Protein AF-A0A7S4NF16-F1 (afdb_monomer)

Mean predicted aligned error: 6.36 Å

Structure (mmCIF, N/CA/C/O backbone):
data_AF-A0A7S4NF16-F1
#
_entry.id   AF-A0A7S4NF16-F1
#
loop_
_atom_site.group_PDB
_atom_site.id
_atom_site.type_symbol
_atom_site.label_atom_id
_atom_site.label_alt_id
_atom_site.label_comp_id
_atom_site.label_asym_id
_atom_site.label_entity_id
_atom_site.label_seq_id
_atom_site.pdbx_PDB_ins_code
_atom_site.Cartn_x
_atom_site.Cartn_y
_atom_site.Cartn_z
_atom_site.occupancy
_atom_site.B_iso_or_equiv
_atom_site.auth_seq_id
_atom_site.auth_comp_id
_atom_site.auth_asym_id
_atom_site.auth_atom_id
_atom_site.pdbx_PDB_model_num
ATOM 1 N N . ALA A 1 1 ? -8.272 -5.086 -26.537 1.00 58.41 1 ALA A N 1
ATOM 2 C CA . ALA A 1 1 ? -7.422 -3.955 -26.962 1.00 58.41 1 ALA A CA 1
ATOM 3 C C . ALA A 1 1 ? -6.472 -3.508 -25.847 1.00 58.41 1 ALA A C 1
ATOM 5 O O . ALA A 1 1 ? -5.287 -3.769 -25.978 1.00 58.41 1 ALA A O 1
ATOM 6 N N . LEU A 1 2 ? -6.961 -2.968 -24.717 1.00 59.31 2 LEU A N 1
ATOM 7 C CA . LEU A 1 2 ? -6.113 -2.484 -23.602 1.00 59.31 2 LEU A CA 1
ATOM 8 C C . LEU A 1 2 ? -5.108 -3.511 -23.051 1.00 59.31 2 LEU A C 1
ATOM 10 O O . LEU A 1 2 ? -4.017 -3.141 -22.640 1.00 59.31 2 LEU A O 1
ATOM 14 N N . ARG A 1 3 ? -5.439 -4.809 -23.076 1.00 60.00 3 ARG A N 1
ATOM 15 C CA . ARG A 1 3 ? -4.555 -5.857 -22.545 1.00 60.00 3 ARG A CA 1
ATOM 16 C C . ARG A 1 3 ? -3.283 -6.118 -23.366 1.00 60.00 3 ARG A C 1
ATOM 18 O O . ARG A 1 3 ? -2.349 -6.667 -22.795 1.00 60.00 3 ARG A O 1
ATOM 25 N N . ALA A 1 4 ? -3.262 -5.763 -24.653 1.00 67.50 4 ALA A N 1
ATOM 26 C CA . ALA A 1 4 ? -2.214 -6.162 -25.602 1.00 67.50 4 ALA A CA 1
ATOM 27 C C . ALA A 1 4 ? -1.018 -5.192 -25.681 1.00 67.50 4 ALA A C 1
ATOM 29 O O . ALA A 1 4 ? 0.020 -5.569 -26.203 1.00 67.50 4 ALA A O 1
ATOM 30 N N . GLY A 1 5 ? -1.154 -3.963 -25.169 1.00 67.00 5 GLY A N 1
ATOM 31 C CA . GLY A 1 5 ? -0.085 -2.952 -25.145 1.00 67.00 5 GLY A CA 1
ATOM 32 C C . GLY A 1 5 ? 0.524 -2.743 -23.759 1.00 67.00 5 GLY A C 1
ATOM 33 O O . GLY A 1 5 ? 0.985 -1.648 -23.457 1.00 67.00 5 GLY A O 1
ATOM 34 N N . ARG A 1 6 ? 0.424 -3.745 -22.881 1.00 69.75 6 ARG A N 1
ATOM 35 C CA . ARG A 1 6 ? 0.854 -3.632 -21.487 1.00 69.75 6 ARG A CA 1
ATOM 36 C C . ARG A 1 6 ? 2.348 -3.921 -21.365 1.00 69.75 6 ARG A C 1
ATOM 38 O O . ARG A 1 6 ? 2.754 -4.987 -21.829 1.00 69.75 6 ARG A O 1
ATOM 45 N N . PRO A 1 7 ? 3.138 -3.043 -20.723 1.00 77.31 7 PRO A N 1
ATOM 46 C CA . PRO A 1 7 ? 4.504 -3.396 -20.381 1.00 77.31 7 PRO A CA 1
ATOM 47 C C . PRO A 1 7 ? 4.477 -4.609 -19.434 1.00 77.31 7 PRO A C 1
ATOM 49 O O . PRO A 1 7 ? 3.679 -4.623 -18.486 1.00 77.31 7 PRO A O 1
ATOM 52 N N . PRO A 1 8 ? 5.271 -5.658 -19.703 1.00 82.75 8 PRO A N 1
ATOM 53 C CA . PRO A 1 8 ? 5.408 -6.784 -18.795 1.00 82.75 8 PRO A CA 1
ATOM 54 C C . PRO A 1 8 ? 6.038 -6.329 -17.466 1.00 82.75 8 PRO A C 1
ATOM 56 O O . PRO A 1 8 ? 6.761 -5.330 -17.440 1.00 82.75 8 PRO A O 1
ATOM 59 N N . PRO A 1 9 ? 5.828 -7.073 -16.362 1.00 83.06 9 PRO A N 1
ATOM 60 C CA . PRO A 1 9 ? 6.441 -6.766 -15.068 1.00 83.06 9 PRO A CA 1
ATOM 61 C C . PRO A 1 9 ? 7.958 -6.559 -15.141 1.00 83.06 9 PRO A C 1
ATOM 63 O O . PRO A 1 9 ? 8.475 -5.648 -14.506 1.00 83.06 9 PRO A O 1
ATOM 66 N N . ALA A 1 10 ? 8.658 -7.342 -15.968 1.00 83.56 10 ALA A N 1
ATOM 67 C CA . ALA A 1 10 ? 10.099 -7.205 -16.174 1.00 83.56 10 ALA A CA 1
ATOM 68 C C . ALA A 1 10 ? 10.501 -5.807 -16.679 1.00 83.56 10 ALA A C 1
ATOM 70 O O . ALA A 1 10 ? 11.443 -5.220 -16.154 1.00 83.56 10 ALA A O 1
ATOM 71 N N . ASP A 1 11 ? 9.756 -5.241 -17.631 1.00 82.56 11 ASP A N 1
ATOM 72 C CA . ASP A 1 11 ? 10.034 -3.901 -18.162 1.00 82.56 11 ASP A CA 1
ATOM 73 C C . ASP A 1 11 ? 9.775 -2.824 -17.097 1.00 82.56 11 ASP A C 1
ATOM 75 O O . ASP A 1 11 ? 10.531 -1.861 -16.983 1.00 82.56 11 ASP A O 1
ATOM 79 N N . LEU A 1 12 ? 8.733 -3.000 -16.275 1.00 82.50 12 LEU A N 1
ATOM 80 C CA . LEU A 1 12 ? 8.431 -2.088 -15.167 1.00 82.50 12 LEU A CA 1
ATOM 81 C C . LEU A 1 12 ? 9.514 -2.127 -14.081 1.00 82.50 12 LEU A C 1
ATOM 83 O O . LEU A 1 12 ? 9.884 -1.081 -13.553 1.00 82.50 12 LEU A O 1
ATOM 87 N N . LEU A 1 13 ? 10.039 -3.312 -13.762 1.00 82.12 13 LEU A N 1
ATOM 88 C CA . LEU A 1 13 ? 11.131 -3.466 -12.800 1.00 82.12 13 LEU A CA 1
ATOM 89 C C . LEU A 1 13 ? 12.442 -2.886 -13.335 1.00 82.12 13 LEU A C 1
ATOM 91 O O . LEU A 1 13 ? 13.142 -2.212 -12.587 1.00 82.12 13 LEU A O 1
ATOM 95 N N . HIS A 1 14 ? 12.721 -3.043 -14.629 1.00 80.19 14 HIS A N 1
ATOM 96 C CA . HIS A 1 14 ? 13.884 -2.420 -15.257 1.00 80.19 14 HIS A CA 1
ATOM 97 C C . HIS A 1 14 ? 13.849 -0.882 -15.168 1.00 80.19 14 HIS A C 1
ATOM 99 O O . HIS A 1 14 ? 1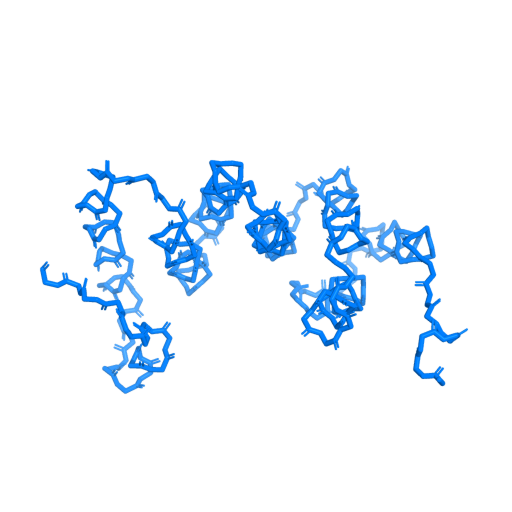4.868 -0.250 -14.889 1.00 80.19 14 HIS A O 1
ATOM 105 N N . ILE A 1 15 ? 12.670 -0.268 -15.345 1.00 77.62 15 ILE A N 1
ATOM 106 C CA . ILE A 1 15 ? 12.488 1.179 -15.129 1.00 77.62 15 ILE A CA 1
ATOM 107 C C . ILE A 1 15 ? 12.795 1.547 -13.673 1.00 77.62 15 ILE A C 1
ATOM 109 O O . ILE A 1 15 ? 13.519 2.511 -13.439 1.00 77.62 15 ILE A O 1
ATOM 113 N N . THR A 1 16 ? 12.301 0.770 -12.704 1.00 75.69 16 THR A N 1
ATOM 114 C CA . THR A 1 16 ? 12.589 0.991 -11.276 1.00 75.69 16 THR A CA 1
ATOM 115 C C . THR A 1 16 ? 14.087 0.944 -10.985 1.00 75.69 16 THR A C 1
ATOM 117 O O . THR A 1 16 ? 14.608 1.850 -10.342 1.00 75.69 16 THR A O 1
ATOM 120 N N . GLU A 1 17 ? 14.804 -0.070 -11.476 1.00 76.69 17 GLU A N 1
ATOM 121 C CA . GLU A 1 17 ? 16.260 -0.186 -11.297 1.00 76.69 17 GLU A CA 1
ATOM 122 C C . GLU A 1 17 ? 16.991 1.061 -11.804 1.00 76.69 17 GLU A C 1
ATOM 124 O O . GLU A 1 17 ? 17.887 1.586 -11.136 1.00 76.69 17 GLU A O 1
ATOM 129 N N . PHE A 1 18 ? 16.582 1.561 -12.972 1.00 72.31 18 PHE A N 1
ATOM 130 C CA . PHE A 1 18 ? 17.147 2.769 -13.547 1.00 72.31 18 PHE A CA 1
ATOM 131 C C . PHE A 1 18 ? 16.810 4.003 -12.694 1.00 72.31 18 PHE A C 1
ATOM 133 O O . PHE A 1 18 ? 17.716 4.712 -12.261 1.00 72.31 18 PHE A O 1
ATOM 140 N N . GLU A 1 19 ? 15.537 4.259 -12.390 1.00 67.25 19 GLU A N 1
ATOM 141 C CA . GLU A 1 19 ? 15.100 5.468 -11.674 1.00 67.25 19 GLU A CA 1
ATOM 142 C C . GLU A 1 19 ? 15.611 5.533 -10.224 1.00 67.25 19 GLU A C 1
ATOM 144 O O . GLU A 1 19 ? 16.095 6.586 -9.787 1.00 67.25 19 GLU A O 1
ATOM 149 N N . CYS A 1 20 ? 15.611 4.407 -9.500 1.00 64.38 20 CYS A N 1
ATOM 150 C CA . CYS A 1 20 ? 16.195 4.308 -8.159 1.00 64.38 20 CYS A CA 1
ATOM 151 C C . CYS A 1 20 ? 17.718 4.527 -8.186 1.00 64.38 20 CYS A C 1
ATOM 153 O O . CYS A 1 20 ? 18.267 5.167 -7.283 1.00 64.38 20 CYS A O 1
ATOM 155 N N . GLY A 1 21 ? 18.405 4.067 -9.239 1.00 58.09 21 GLY A N 1
ATOM 156 C CA . GLY A 1 21 ? 19.844 4.274 -9.426 1.00 58.09 21 GLY A CA 1
ATOM 157 C C . GLY A 1 21 ? 20.237 5.750 -9.561 1.00 58.09 21 GLY A C 1
ATOM 158 O O . GLY A 1 21 ? 21.275 6.166 -9.043 1.00 58.09 21 GLY A O 1
ATOM 159 N N . TRP A 1 22 ? 19.383 6.564 -10.188 1.00 51.19 22 TRP A N 1
ATOM 160 C CA . TRP A 1 22 ? 19.602 8.008 -10.343 1.00 51.19 22 TRP A CA 1
ATOM 161 C C . TRP A 1 22 ? 19.057 8.847 -9.178 1.00 51.19 22 TRP A C 1
ATOM 163 O O . TRP A 1 22 ? 19.303 10.055 -9.142 1.00 51.19 22 TRP A O 1
ATOM 173 N N . ARG A 1 23 ? 18.335 8.235 -8.221 1.00 59.66 23 ARG A N 1
ATOM 174 C CA . ARG A 1 23 ? 17.637 8.911 -7.102 1.00 59.66 23 ARG A CA 1
ATOM 175 C C . ARG A 1 23 ? 16.820 10.130 -7.555 1.00 59.66 23 ARG A C 1
ATOM 177 O O . ARG A 1 23 ? 16.684 11.111 -6.821 1.00 59.66 23 ARG A O 1
ATOM 184 N N . ALA A 1 24 ? 16.329 10.104 -8.789 1.00 52.16 24 ALA A N 1
ATOM 185 C CA . ALA A 1 24 ? 15.669 11.239 -9.409 1.00 52.16 24 ALA A CA 1
ATOM 186 C C . ALA A 1 24 ? 14.169 11.203 -9.095 1.00 52.16 24 ALA A C 1
ATOM 188 O O . ALA A 1 24 ? 13.551 10.173 -9.309 1.00 52.16 24 ALA A O 1
ATOM 189 N N . PHE A 1 25 ? 13.644 12.330 -8.590 1.00 54.84 25 PHE A N 1
ATOM 190 C CA . PHE A 1 25 ? 12.275 12.898 -8.509 1.00 54.84 25 PHE A CA 1
ATOM 191 C C . PHE A 1 25 ? 10.979 12.043 -8.559 1.00 54.84 25 PHE A C 1
ATOM 193 O O . PHE A 1 25 ? 9.918 12.596 -8.270 1.00 54.84 25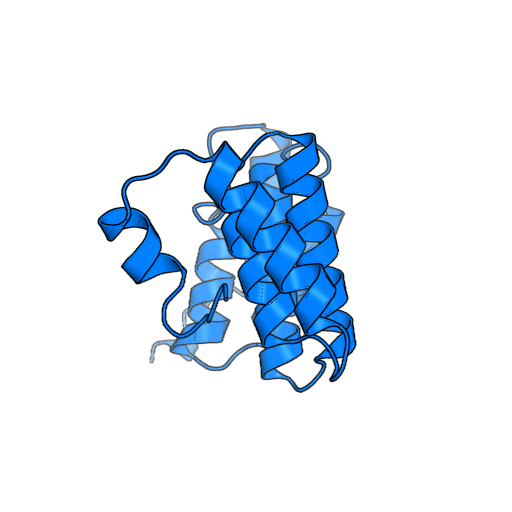 PHE A O 1
ATOM 200 N N . CYS A 1 26 ? 10.994 10.751 -8.870 1.00 52.97 26 CYS A N 1
ATOM 201 C CA . CYS A 1 26 ? 9.828 9.876 -8.848 1.00 52.97 26 CYS A CA 1
ATOM 202 C C . CYS A 1 26 ? 9.524 9.440 -7.406 1.00 52.97 26 CYS A C 1
ATOM 204 O O . CYS A 1 26 ? 10.328 8.788 -6.740 1.00 52.97 26 CYS A O 1
ATOM 206 N N . LEU A 1 27 ? 8.352 9.839 -6.902 1.00 60.59 27 LEU A N 1
ATOM 207 C CA . LEU A 1 27 ? 7.954 9.689 -5.502 1.00 60.59 27 LEU A CA 1
ATOM 208 C C . LEU A 1 27 ? 6.670 8.855 -5.374 1.00 60.59 27 LEU A C 1
ATOM 210 O O . LEU A 1 27 ? 5.633 9.191 -5.950 1.00 60.59 27 LEU A O 1
ATOM 214 N N . GLY A 1 28 ? 6.712 7.790 -4.567 1.00 59.97 28 GLY A N 1
ATOM 215 C CA . GLY A 1 28 ? 5.510 7.057 -4.150 1.00 59.97 28 GLY A CA 1
ATOM 216 C C . GLY A 1 28 ? 4.715 6.438 -5.305 1.00 59.97 28 GLY A C 1
ATOM 217 O O . GLY A 1 28 ? 5.275 5.890 -6.250 1.00 59.97 28 GLY A O 1
ATOM 218 N N . ALA A 1 29 ? 3.386 6.557 -5.249 1.00 60.66 29 ALA A N 1
ATOM 219 C CA . ALA A 1 29 ? 2.459 5.999 -6.240 1.00 60.66 29 ALA A CA 1
ATOM 220 C C . ALA A 1 29 ? 2.579 6.613 -7.650 1.00 60.66 29 ALA A C 1
ATOM 222 O O . ALA A 1 29 ? 1.973 6.098 -8.589 1.00 60.66 29 ALA A O 1
ATOM 223 N N . GLN A 1 30 ? 3.327 7.711 -7.805 1.00 67.88 30 GLN A N 1
ATOM 224 C CA . GLN A 1 30 ? 3.622 8.313 -9.109 1.00 67.88 30 GLN A CA 1
ATOM 225 C C . GLN A 1 30 ? 4.800 7.630 -9.811 1.00 67.88 30 GLN A C 1
ATOM 227 O O . GLN A 1 30 ? 5.026 7.893 -10.990 1.00 67.88 30 GLN A O 1
ATOM 232 N N . HIS A 1 31 ? 5.524 6.742 -9.118 1.00 81.12 31 HIS A N 1
ATOM 233 C CA . HIS A 1 31 ? 6.551 5.922 -9.741 1.00 81.12 31 HIS A CA 1
ATOM 234 C C . HIS A 1 31 ? 5.922 5.079 -10.867 1.00 81.12 31 HIS A C 1
ATOM 236 O O . HIS A 1 31 ? 4.950 4.357 -10.598 1.00 81.12 31 HIS A O 1
ATOM 242 N N . PRO A 1 32 ? 6.449 5.124 -12.107 1.00 83.75 32 PRO A N 1
ATOM 243 C CA . PRO A 1 32 ? 5.818 4.499 -13.271 1.00 83.75 32 PRO A CA 1
ATOM 244 C C . PRO A 1 32 ? 5.460 3.025 -13.053 1.00 83.75 32 PRO A C 1
ATOM 246 O O . PRO A 1 32 ? 4.351 2.606 -13.383 1.00 83.75 32 PRO A O 1
ATOM 249 N N . ALA A 1 33 ? 6.351 2.260 -12.413 1.00 87.25 33 ALA A N 1
ATOM 250 C CA . ALA A 1 33 ? 6.105 0.856 -12.083 1.00 87.25 33 ALA A CA 1
ATOM 251 C C . ALA A 1 33 ? 4.864 0.649 -11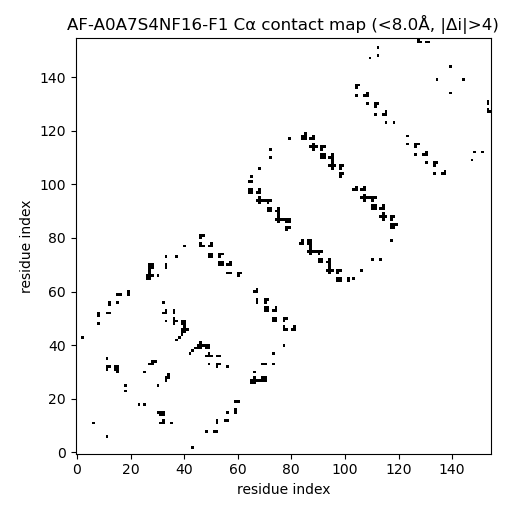.196 1.00 87.25 33 ALA A C 1
ATOM 253 O O . ALA A 1 33 ? 3.988 -0.143 -11.545 1.00 87.25 33 ALA A O 1
ATOM 254 N N . LEU A 1 34 ? 4.742 1.391 -10.088 1.00 89.88 34 LEU A N 1
ATOM 255 C CA . LEU A 1 34 ? 3.605 1.262 -9.173 1.00 89.88 34 LEU A CA 1
ATOM 256 C C . LEU A 1 34 ? 2.309 1.790 -9.791 1.00 89.88 34 LEU A C 1
ATOM 258 O O . LEU A 1 34 ? 1.251 1.191 -9.592 1.00 89.88 34 LEU A O 1
ATOM 262 N N . LEU A 1 35 ? 2.376 2.870 -10.576 1.00 88.19 35 LEU A N 1
ATOM 263 C CA . LEU A 1 35 ? 1.215 3.400 -11.289 1.00 88.19 35 LEU A CA 1
ATOM 264 C C . LEU A 1 35 ? 0.672 2.379 -12.298 1.00 88.19 35 LEU A C 1
ATOM 266 O O . LEU A 1 35 ? -0.527 2.087 -12.302 1.00 88.19 35 LEU A O 1
ATOM 270 N N . CYS A 1 36 ? 1.544 1.800 -13.127 1.00 88.06 36 CYS A N 1
ATOM 271 C CA . CYS A 1 36 ? 1.166 0.761 -14.080 1.00 88.06 36 CYS A CA 1
ATOM 272 C C . CYS A 1 36 ? 0.631 -0.485 -13.366 1.00 88.06 36 CYS A C 1
ATOM 274 O O . CYS A 1 36 ? -0.446 -0.966 -13.715 1.00 88.06 36 CYS A O 1
ATOM 276 N N . ALA A 1 37 ? 1.311 -0.964 -12.322 1.00 92.12 37 ALA A N 1
ATOM 277 C CA . ALA A 1 37 ? 0.865 -2.113 -11.537 1.00 92.12 37 ALA A CA 1
ATOM 278 C C . ALA A 1 37 ? -0.518 -1.885 -10.907 1.00 92.12 37 ALA A C 1
ATOM 280 O O . ALA A 1 37 ? -1.393 -2.749 -10.985 1.00 92.12 37 ALA A O 1
ATOM 281 N N . ARG A 1 38 ? -0.771 -0.687 -10.368 1.00 91.31 38 ARG A N 1
ATOM 282 C CA . ARG A 1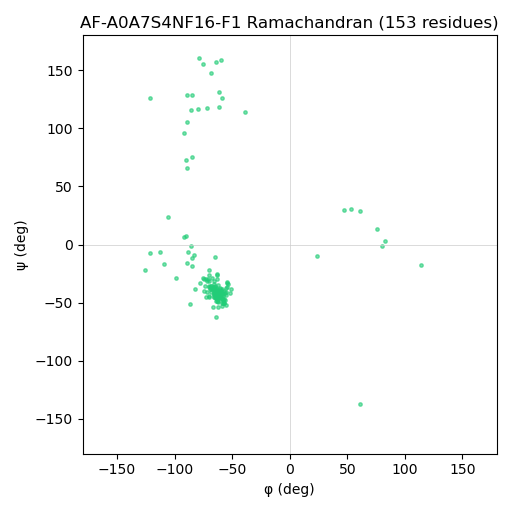 38 ? -2.083 -0.311 -9.836 1.00 91.31 38 ARG A CA 1
ATOM 283 C C . ARG A 1 38 ? -3.163 -0.320 -10.915 1.00 91.31 38 ARG A C 1
ATOM 285 O O . ARG A 1 38 ? -4.236 -0.868 -10.684 1.00 91.31 38 ARG A O 1
ATOM 292 N N . LEU A 1 39 ? -2.888 0.238 -12.095 1.00 90.31 39 LEU A N 1
ATOM 293 C CA . LEU A 1 39 ? -3.821 0.188 -13.227 1.00 90.31 39 LEU A CA 1
ATOM 294 C C . LEU A 1 39 ? -4.113 -1.258 -13.650 1.00 90.31 39 LEU A C 1
ATOM 296 O O . LEU A 1 39 ? -5.263 -1.595 -13.932 1.00 90.31 39 LEU A O 1
ATOM 300 N N . HIS A 1 40 ? -3.098 -2.121 -13.668 1.00 88.00 40 HIS A N 1
ATOM 301 C CA . HIS A 1 40 ? -3.250 -3.533 -14.011 1.00 88.00 40 HIS A CA 1
ATOM 302 C C . HIS A 1 40 ? -4.131 -4.270 -12.992 1.00 88.00 40 HIS A C 1
ATOM 304 O O . HIS A 1 40 ? -5.104 -4.916 -13.389 1.00 88.00 40 HIS A O 1
ATOM 310 N N . GLY A 1 41 ? -3.867 -4.107 -11.696 1.00 92.25 41 GLY A N 1
ATOM 311 C CA . GLY A 1 41 ? -4.682 -4.698 -10.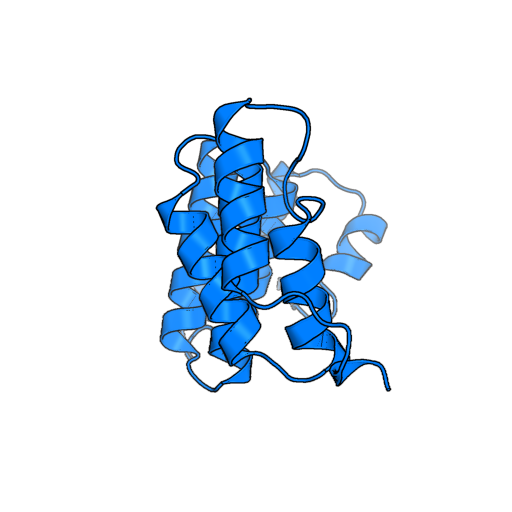635 1.00 92.25 41 GLY A CA 1
ATOM 312 C C . GLY A 1 41 ? -6.110 -4.145 -10.617 1.00 92.25 41 GLY A C 1
ATOM 313 O O . GLY A 1 41 ? -7.071 -4.870 -10.872 1.00 92.25 41 GLY A O 1
ATOM 314 N N . GLU A 1 42 ? -6.262 -2.838 -10.389 1.00 90.50 42 GLU A N 1
ATOM 315 C CA . GLU A 1 42 ? -7.561 -2.205 -10.118 1.00 90.50 42 GLU A CA 1
ATOM 316 C C . GLU A 1 42 ? -8.494 -2.165 -11.332 1.00 90.50 42 GLU A C 1
ATOM 318 O O . GLU A 1 42 ? -9.710 -2.272 -11.173 1.00 90.50 42 GLU A O 1
ATOM 323 N N . ARG A 1 43 ? -7.964 -1.985 -12.551 1.00 88.81 43 ARG A N 1
ATOM 324 C CA . ARG A 1 43 ? -8.805 -1.853 -13.756 1.00 88.81 43 ARG A CA 1
ATOM 325 C C . ARG A 1 43 ? -8.923 -3.134 -14.559 1.00 88.81 43 ARG A C 1
ATOM 327 O O . ARG A 1 43 ? -9.927 -3.307 -15.246 1.00 88.81 43 ARG A O 1
ATOM 334 N N . LEU A 1 44 ? -7.913 -4.000 -14.524 1.00 88.94 44 LEU A N 1
ATOM 335 C CA . LEU A 1 44 ? -7.859 -5.180 -15.393 1.00 88.94 44 LEU A CA 1
ATOM 336 C C . LEU A 1 44 ? -7.980 -6.504 -14.632 1.00 88.94 44 LEU A C 1
ATOM 338 O O . LEU A 1 44 ? -8.120 -7.540 -15.294 1.00 88.94 44 LEU A O 1
ATOM 342 N N . GLY A 1 45 ? -7.981 -6.456 -13.294 1.00 92.06 45 GLY A N 1
ATOM 343 C CA . GLY A 1 45 ? -8.067 -7.616 -12.405 1.00 92.06 45 GLY A CA 1
ATOM 344 C C . GLY A 1 45 ? -6.765 -8.411 -12.305 1.00 92.06 45 GLY A C 1
ATOM 345 O O . GLY A 1 45 ? -6.777 -9.540 -11.828 1.00 92.06 45 GLY A O 1
ATOM 346 N N . ASP A 1 46 ? -5.658 -7.850 -12.788 1.00 95.06 46 ASP A N 1
ATOM 347 C CA . ASP A 1 46 ? -4.360 -8.515 -12.897 1.00 95.06 46 ASP A CA 1
ATOM 348 C C . ASP A 1 46 ? -3.550 -8.322 -11.607 1.00 95.06 46 ASP A C 1
ATOM 350 O O . ASP A 1 46 ? -2.566 -7.582 -11.553 1.00 95.06 46 ASP A O 1
ATOM 354 N N . TRP A 1 47 ? -4.057 -8.913 -10.523 1.00 96.44 47 TRP A N 1
ATOM 355 C CA . TRP A 1 47 ? -3.504 -8.739 -9.179 1.00 96.44 47 TRP A CA 1
ATOM 356 C C . TRP A 1 47 ? -2.205 -9.509 -8.953 1.00 96.44 47 TRP A C 1
ATOM 358 O O . TRP A 1 47 ? -1.367 -9.040 -8.192 1.00 96.44 47 TRP A O 1
ATOM 368 N N . GLU A 1 48 ? -2.010 -10.632 -9.641 1.00 96.81 48 GLU A N 1
ATOM 369 C CA . GLU A 1 48 ? -0.756 -11.393 -9.602 1.00 96.81 48 GLU A CA 1
ATOM 370 C C . GLU A 1 48 ? 0.401 -10.569 -10.188 1.00 96.81 48 GLU A C 1
ATOM 372 O O . GLU A 1 48 ? 1.444 -10.412 -9.555 1.00 96.81 48 GLU A O 1
ATOM 377 N N . GLY A 1 49 ? 0.191 -9.931 -11.347 1.00 94.19 49 GLY A N 1
ATOM 378 C CA . GLY A 1 49 ? 1.185 -9.023 -11.920 1.00 94.19 49 GLY A CA 1
ATOM 379 C C . GLY A 1 49 ? 1.435 -7.787 -11.049 1.00 94.19 49 GLY A C 1
ATOM 380 O O . GLY A 1 49 ? 2.574 -7.339 -10.921 1.00 94.19 49 GLY A O 1
ATOM 381 N N . ALA A 1 50 ? 0.389 -7.239 -10.419 1.00 96.00 50 ALA A N 1
ATOM 382 C CA . ALA A 1 50 ? 0.532 -6.099 -9.514 1.00 96.00 50 ALA A CA 1
ATOM 383 C C . ALA A 1 50 ? 1.363 -6.441 -8.265 1.00 96.00 50 ALA A C 1
ATOM 385 O O . ALA A 1 50 ? 2.194 -5.635 -7.848 1.00 96.00 50 ALA A O 1
ATOM 386 N N . GLU A 1 51 ? 1.167 -7.633 -7.699 1.00 97.62 51 GLU A N 1
ATOM 387 C CA . GLU A 1 51 ? 1.983 -8.159 -6.604 1.00 97.62 51 GLU A CA 1
ATOM 388 C C . GLU A 1 51 ? 3.438 -8.344 -7.024 1.00 97.62 51 GLU A C 1
ATOM 390 O O . GLU A 1 51 ? 4.320 -7.857 -6.324 1.00 97.62 51 GLU A O 1
ATOM 395 N N . GLN A 1 52 ? 3.690 -8.976 -8.177 1.00 97.50 52 GLN A N 1
ATOM 396 C CA . GLN A 1 52 ? 5.052 -9.199 -8.668 1.00 97.50 52 GLN A CA 1
ATOM 397 C C . GLN A 1 52 ? 5.833 -7.883 -8.796 1.00 97.50 52 GLN A C 1
ATOM 399 O O . GLN A 1 52 ? 7.005 -7.811 -8.430 1.00 97.50 52 GLN A O 1
ATOM 404 N N . VAL A 1 53 ? 5.188 -6.829 -9.306 1.00 96.00 53 VAL A N 1
ATOM 405 C CA . VAL A 1 53 ? 5.821 -5.510 -9.420 1.00 96.00 53 VAL A CA 1
ATOM 406 C C . VAL A 1 53 ? 6.028 -4.876 -8.047 1.00 96.00 53 VAL A C 1
ATOM 408 O O . VAL A 1 53 ? 7.103 -4.341 -7.796 1.00 96.00 53 VAL A O 1
ATOM 411 N N . ALA A 1 54 ? 5.031 -4.922 -7.160 1.00 96.88 54 ALA A N 1
ATOM 412 C CA . ALA A 1 54 ? 5.142 -4.336 -5.826 1.00 96.88 54 ALA A CA 1
ATOM 413 C C . ALA A 1 54 ? 6.263 -4.988 -5.000 1.00 96.88 54 ALA A C 1
ATOM 415 O O . ALA A 1 54 ? 7.085 -4.277 -4.426 1.00 96.88 54 ALA A O 1
ATOM 416 N N . ASP A 1 55 ? 6.333 -6.321 -4.993 1.00 97.56 55 ASP A N 1
ATOM 417 C CA . ASP A 1 55 ? 7.403 -7.068 -4.330 1.00 97.56 55 ASP A CA 1
ATOM 418 C C . ASP A 1 55 ? 8.768 -6.768 -4.962 1.00 97.56 55 ASP A C 1
ATOM 420 O O . ASP A 1 55 ? 9.707 -6.398 -4.260 1.00 97.56 55 ASP A O 1
ATOM 424 N N . GLY A 1 56 ? 8.872 -6.795 -6.295 1.00 96.06 56 GLY A N 1
ATOM 425 C CA . GLY A 1 56 ? 10.121 -6.457 -6.980 1.00 96.06 56 GLY A CA 1
ATOM 426 C C . GLY A 1 56 ? 10.612 -5.035 -6.675 1.00 96.06 56 GLY A C 1
ATOM 427 O O . GLY A 1 56 ? 11.801 -4.841 -6.429 1.00 96.06 56 GLY A O 1
ATOM 428 N N . VAL A 1 57 ? 9.713 -4.045 -6.599 1.00 93.88 57 VAL A N 1
ATOM 429 C CA . VAL A 1 57 ? 10.061 -2.677 -6.168 1.00 93.88 57 VAL A CA 1
ATOM 430 C C . VAL A 1 57 ? 10.624 -2.672 -4.745 1.00 93.88 57 VAL A C 1
ATOM 432 O O . VAL A 1 57 ? 11.602 -1.975 -4.499 1.00 93.88 57 VAL A O 1
ATOM 435 N N . LEU A 1 58 ? 10.068 -3.459 -3.818 1.00 95.69 58 LEU A N 1
ATOM 436 C CA . LEU A 1 58 ? 10.557 -3.545 -2.435 1.00 95.69 58 LEU A CA 1
ATOM 437 C C . LEU A 1 58 ? 11.940 -4.198 -2.314 1.00 95.69 58 LEU A C 1
ATOM 439 O O . LEU A 1 58 ? 12.682 -3.853 -1.391 1.00 95.69 58 LEU A O 1
ATOM 443 N N . GLN A 1 59 ? 12.290 -5.106 -3.231 1.00 95.25 59 GLN A N 1
ATOM 444 C CA . GLN A 1 59 ? 13.633 -5.693 -3.316 1.00 95.25 59 GLN A CA 1
ATOM 445 C C . GLN A 1 59 ? 14.665 -4.710 -3.897 1.00 95.25 59 GLN A C 1
ATOM 447 O O . GLN A 1 59 ? 15.846 -4.781 -3.555 1.00 95.25 59 GLN A O 1
ATOM 452 N N . ILE A 1 60 ? 14.232 -3.792 -4.769 1.00 91.81 60 ILE A N 1
ATOM 453 C CA . ILE A 1 60 ? 15.102 -2.811 -5.437 1.00 91.81 60 ILE A CA 1
ATOM 454 C C . ILE A 1 60 ? 15.289 -1.550 -4.579 1.00 91.81 60 ILE A C 1
ATOM 456 O O . ILE A 1 60 ? 16.416 -1.108 -4.350 1.00 91.81 60 ILE A O 1
ATOM 460 N N . GLU A 1 61 ? 14.196 -0.951 -4.106 1.00 90.31 61 GLU A N 1
ATOM 461 C CA . GLU A 1 61 ? 14.202 0.325 -3.393 1.00 90.31 61 GLU A CA 1
ATOM 462 C C . GLU A 1 61 ? 14.457 0.126 -1.896 1.00 90.31 61 GLU A C 1
ATOM 464 O O . GLU A 1 61 ? 13.626 -0.429 -1.181 1.00 90.31 61 GLU A O 1
ATOM 469 N N . GLN A 1 62 ? 15.573 0.651 -1.392 1.00 88.62 62 GLN A N 1
ATOM 470 C CA . GLN A 1 62 ? 16.008 0.467 -0.001 1.00 88.62 62 GLN A CA 1
ATOM 471 C C . GLN A 1 62 ? 15.895 1.728 0.862 1.00 88.62 62 GLN A C 1
ATOM 473 O O . GLN A 1 62 ? 15.955 1.637 2.085 1.00 88.62 62 GLN A O 1
ATOM 478 N N . TYR A 1 63 ? 15.770 2.907 0.254 1.00 86.62 63 TYR A N 1
ATOM 479 C CA . TYR A 1 63 ? 16.023 4.181 0.930 1.00 86.62 63 TYR A CA 1
ATOM 480 C C . TYR A 1 63 ? 14.873 5.173 0.851 1.00 86.62 63 TYR A C 1
ATOM 482 O O . TYR A 1 63 ? 14.834 6.089 1.666 1.00 86.62 63 TYR A O 1
ATOM 490 N N . ASN A 1 64 ? 13.975 5.048 -0.124 1.00 88.69 64 ASN A N 1
ATOM 491 C CA . ASN A 1 64 ? 12.845 5.951 -0.292 1.00 88.69 64 ASN A CA 1
ATOM 492 C C . ASN A 1 64 ? 11.612 5.416 0.461 1.00 88.69 64 ASN A C 1
ATOM 494 O O . ASN A 1 64 ? 10.860 4.610 -0.098 1.00 88.69 64 ASN A O 1
ATOM 498 N N . PRO A 1 65 ? 11.350 5.868 1.703 1.00 90.00 65 PRO A N 1
ATOM 499 C CA . PRO A 1 65 ? 10.251 5.343 2.513 1.00 90.00 65 PRO A CA 1
ATOM 500 C C . PRO A 1 65 ? 8.877 5.610 1.894 1.00 90.00 65 PRO A C 1
ATOM 502 O O . PRO A 1 65 ? 7.943 4.844 2.110 1.00 90.00 65 PRO A O 1
ATOM 505 N N . LEU A 1 66 ? 8.735 6.665 1.085 1.00 89.44 66 LEU A N 1
ATOM 506 C CA . LEU A 1 66 ? 7.478 6.965 0.407 1.00 89.44 66 LEU A 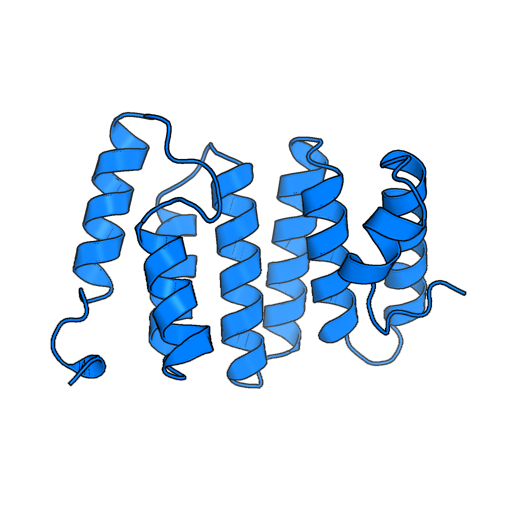CA 1
ATOM 507 C C . LEU A 1 66 ? 7.179 5.943 -0.697 1.00 89.44 66 LEU A C 1
ATOM 509 O O . LEU A 1 66 ? 6.050 5.464 -0.811 1.00 89.44 66 LEU A O 1
ATOM 513 N N . LEU A 1 67 ? 8.192 5.600 -1.500 1.00 90.81 67 LEU A N 1
ATOM 514 C CA . LEU A 1 67 ? 8.068 4.582 -2.544 1.00 90.81 67 LEU A CA 1
ATOM 515 C C . LEU A 1 67 ? 7.826 3.197 -1.936 1.00 90.81 67 LEU A C 1
ATOM 517 O O . LEU A 1 67 ? 6.908 2.497 -2.359 1.00 90.81 67 LEU A O 1
ATOM 521 N N . ARG A 1 68 ? 8.585 2.845 -0.894 1.00 94.94 68 ARG A N 1
ATOM 522 C CA . ARG A 1 68 ? 8.432 1.578 -0.168 1.00 94.94 68 ARG A CA 1
ATOM 523 C C . ARG A 1 68 ? 7.060 1.451 0.483 1.00 94.94 68 ARG A C 1
ATOM 525 O O . ARG A 1 68 ? 6.411 0.424 0.320 1.00 94.94 68 ARG A O 1
ATOM 532 N N . CYS A 1 69 ? 6.576 2.503 1.145 1.00 95.69 69 CYS A N 1
ATOM 533 C CA . CYS A 1 69 ? 5.235 2.523 1.721 1.00 95.69 69 CYS A CA 1
ATOM 534 C C . CYS A 1 69 ? 4.164 2.249 0.657 1.00 95.69 69 CYS A C 1
ATOM 536 O O . CYS A 1 69 ? 3.344 1.352 0.828 1.00 95.69 69 CYS A O 1
ATOM 538 N N . GLU A 1 70 ? 4.183 2.951 -0.478 1.00 95.25 70 GLU A N 1
ATOM 539 C CA . GLU A 1 70 ? 3.202 2.707 -1.545 1.00 95.25 70 GLU A CA 1
ATOM 540 C C . GLU A 1 70 ? 3.337 1.324 -2.193 1.00 95.25 70 GLU A C 1
ATOM 542 O O . GLU A 1 70 ? 2.319 0.712 -2.533 1.00 95.25 70 GLU A O 1
ATOM 547 N N . ALA A 1 71 ? 4.556 0.791 -2.307 1.00 96.69 71 ALA A N 1
ATOM 548 C CA . ALA A 1 71 ? 4.780 -0.574 -2.772 1.00 96.69 71 ALA A CA 1
ATOM 549 C C . ALA A 1 71 ? 4.164 -1.600 -1.805 1.00 96.69 71 ALA A C 1
ATOM 551 O O . ALA A 1 71 ? 3.367 -2.430 -2.238 1.00 96.69 71 ALA A O 1
ATOM 552 N N . PHE A 1 72 ? 4.410 -1.487 -0.496 1.00 98.25 72 PHE A N 1
ATOM 553 C CA . PHE A 1 72 ? 3.775 -2.337 0.518 1.00 98.25 72 PHE A CA 1
ATOM 554 C C . PHE A 1 72 ? 2.243 -2.217 0.514 1.00 98.25 72 PHE A C 1
ATOM 556 O O . PHE A 1 72 ? 1.534 -3.223 0.559 1.00 98.25 72 PHE A O 1
ATOM 563 N N . ARG A 1 73 ? 1.701 -1.000 0.383 1.00 96.94 73 ARG A N 1
ATOM 564 C CA . ARG A 1 73 ? 0.247 -0.786 0.274 1.00 96.94 73 ARG A CA 1
ATOM 565 C C . ARG A 1 73 ? -0.338 -1.467 -0.963 1.00 96.94 73 ARG A C 1
ATOM 567 O O . ARG A 1 73 ? -1.438 -2.018 -0.901 1.00 96.94 73 ARG A O 1
ATOM 574 N N . LEU A 1 74 ? 0.354 -1.409 -2.105 1.00 96.88 74 LEU A N 1
ATOM 575 C CA . LEU A 1 74 ? -0.074 -2.092 -3.327 1.00 96.88 74 LEU A CA 1
ATOM 576 C C . LEU A 1 74 ? 0.027 -3.616 -3.188 1.00 96.88 74 LEU A C 1
ATOM 578 O O . LEU A 1 74 ? -0.904 -4.309 -3.600 1.00 96.88 74 LEU A O 1
ATOM 582 N N . LEU A 1 75 ? 1.097 -4.111 -2.562 1.00 98.19 75 LEU A N 1
ATOM 583 C CA . LEU A 1 75 ? 1.293 -5.523 -2.249 1.00 98.19 75 LEU A CA 1
ATOM 584 C C . LEU A 1 75 ? 0.131 -6.062 -1.404 1.00 98.19 75 LEU A C 1
ATOM 586 O O . LEU A 1 75 ? -0.508 -7.037 -1.797 1.00 98.19 75 LEU A O 1
ATOM 590 N N . GLY A 1 76 ? -0.227 -5.365 -0.321 1.00 97.75 76 GLY A N 1
ATOM 591 C CA . GLY A 1 76 ? -1.356 -5.751 0.525 1.00 97.75 76 GLY A CA 1
ATOM 592 C C . GLY A 1 76 ? -2.685 -5.773 -0.235 1.00 97.75 76 GLY A C 1
ATOM 593 O O . GLY A 1 76 ? -3.438 -6.743 -0.149 1.00 97.75 76 GLY A O 1
ATOM 594 N N . ARG A 1 77 ? -2.956 -4.767 -1.083 1.00 97.00 77 ARG A N 1
ATOM 595 C CA . ARG A 1 77 ? -4.160 -4.764 -1.940 1.00 97.00 77 ARG A CA 1
ATOM 596 C C . ARG A 1 77 ? -4.199 -5.964 -2.885 1.00 97.00 77 ARG A C 1
ATOM 598 O O . ARG A 1 77 ? -5.252 -6.587 -3.024 1.00 97.00 77 ARG A O 1
ATOM 605 N N . ALA A 1 78 ? -3.076 -6.285 -3.522 1.00 97.75 78 ALA A N 1
ATOM 606 C CA . ALA A 1 78 ? -2.975 -7.409 -4.443 1.00 97.75 78 ALA A CA 1
ATOM 607 C C . ALA A 1 78 ? -3.177 -8.754 -3.729 1.00 97.75 78 ALA A C 1
ATOM 609 O O . ALA A 1 78 ? -3.934 -9.596 -4.212 1.00 97.75 78 ALA A O 1
ATOM 610 N N . GLN A 1 79 ? -2.579 -8.934 -2.552 1.00 98.00 79 GLN A N 1
ATOM 611 C CA . GLN A 1 79 ? -2.736 -10.137 -1.731 1.00 98.00 79 GLN A CA 1
ATOM 612 C C . GLN A 1 79 ? -4.174 -10.294 -1.219 1.00 98.00 79 GLN A C 1
ATOM 614 O O . GLN A 1 79 ? -4.758 -11.375 -1.331 1.00 98.00 79 GLN A O 1
ATOM 619 N N . ALA A 1 80 ? -4.793 -9.209 -0.744 1.00 96.75 80 ALA A N 1
ATOM 620 C CA . ALA A 1 80 ? -6.183 -9.213 -0.300 1.00 96.75 80 ALA A CA 1
ATOM 621 C C . ALA A 1 80 ? -7.153 -9.556 -1.440 1.00 96.75 80 ALA A C 1
ATOM 623 O O . ALA A 1 80 ? -8.082 -10.341 -1.240 1.00 96.75 80 ALA A O 1
ATOM 624 N N . ALA A 1 81 ? -6.929 -9.015 -2.643 1.00 96.38 81 ALA A N 1
ATOM 625 C CA . ALA A 1 81 ? -7.728 -9.330 -3.829 1.00 96.38 81 ALA A CA 1
ATOM 626 C C . ALA A 1 81 ? -7.615 -10.806 -4.251 1.00 96.38 81 ALA A C 1
ATOM 628 O O . ALA A 1 81 ? -8.545 -11.353 -4.840 1.00 96.38 81 ALA A O 1
ATOM 629 N N . GLN A 1 82 ? -6.507 -11.457 -3.901 1.00 96.44 82 GLN A N 1
ATOM 630 C CA . GLN A 1 82 ? -6.274 -12.889 -4.091 1.00 96.44 82 GLN A CA 1
ATOM 631 C C . GLN A 1 82 ? -6.727 -13.744 -2.888 1.00 96.44 82 GLN A C 1
ATOM 633 O O . GLN A 1 82 ? -6.461 -14.942 -2.847 1.00 96.44 82 GLN A O 1
ATOM 638 N N . GLY A 1 83 ? -7.400 -13.155 -1.892 1.00 95.94 83 GLY A N 1
ATOM 639 C CA . GLY A 1 83 ? -7.927 -13.861 -0.718 1.00 95.94 83 GLY A CA 1
ATOM 640 C C . GLY A 1 83 ? -6.917 -14.110 0.409 1.00 95.94 83 GLY A C 1
ATOM 641 O O . GLY A 1 83 ? -7.278 -14.708 1.421 1.00 95.94 83 GLY A O 1
ATOM 642 N N . ARG A 1 84 ? -5.676 -13.624 0.289 1.00 96.44 84 ARG A N 1
ATOM 643 C CA . ARG A 1 84 ? -4.615 -13.781 1.298 1.00 96.44 84 ARG A CA 1
ATOM 644 C C . ARG A 1 84 ? -4.632 -12.619 2.295 1.00 96.44 84 ARG A C 1
ATOM 646 O O . ARG A 1 84 ? -3.793 -11.726 2.249 1.00 96.44 84 ARG A O 1
ATOM 653 N N . ARG A 1 85 ? -5.639 -12.608 3.174 1.00 94.88 85 ARG A N 1
ATOM 654 C CA . ARG A 1 85 ? -5.879 -11.498 4.118 1.00 94.88 85 ARG A CA 1
ATOM 655 C C . ARG A 1 85 ? -4.782 -11.320 5.168 1.00 94.88 85 ARG A C 1
ATOM 657 O O . ARG A 1 85 ? -4.378 -10.188 5.388 1.00 94.88 85 ARG A O 1
ATOM 664 N N . ALA A 1 86 ? -4.275 -12.409 5.746 1.00 94.31 86 ALA A N 1
ATOM 665 C CA . ALA A 1 86 ? -3.218 -12.342 6.757 1.00 94.31 86 ALA A CA 1
ATOM 666 C C . ALA A 1 86 ? -1.960 -11.644 6.211 1.00 94.31 86 ALA A C 1
ATOM 668 O O . ALA A 1 86 ? -1.546 -10.617 6.738 1.00 94.31 86 ALA A O 1
ATOM 669 N N . THR A 1 87 ? -1.436 -12.103 5.067 1.00 97.12 87 THR A N 1
ATOM 670 C CA . THR A 1 87 ? -0.260 -11.466 4.446 1.00 97.12 87 THR A CA 1
ATOM 671 C C . THR A 1 87 ? -0.559 -10.047 3.962 1.00 97.12 87 THR A C 1
ATOM 673 O O . THR A 1 87 ? 0.308 -9.182 4.019 1.00 97.12 87 THR A O 1
ATOM 676 N N . ALA A 1 88 ? -1.798 -9.766 3.535 1.00 97.25 88 ALA A N 1
ATOM 677 C CA . ALA A 1 88 ? -2.199 -8.401 3.208 1.00 97.25 88 ALA A CA 1
ATOM 678 C C . ALA A 1 88 ? -2.145 -7.464 4.424 1.00 97.25 88 ALA A C 1
ATOM 680 O O . ALA A 1 88 ? -1.750 -6.305 4.285 1.00 97.25 88 ALA A O 1
ATOM 681 N N . CYS A 1 89 ? -2.531 -7.960 5.603 1.00 96.38 89 CYS A N 1
ATOM 682 C CA . CYS A 1 89 ? -2.435 -7.225 6.858 1.00 96.38 89 CYS A CA 1
ATOM 683 C C . CYS A 1 89 ? -0.969 -6.972 7.237 1.00 96.38 89 CYS A C 1
ATOM 685 O O . CYS A 1 89 ? -0.618 -5.828 7.512 1.00 96.38 89 CYS A O 1
ATOM 687 N N . GLU A 1 90 ? -0.100 -7.983 7.128 1.00 97.06 90 GLU A N 1
ATOM 688 C CA . GLU A 1 90 ? 1.353 -7.846 7.340 1.00 97.06 90 GLU A CA 1
ATOM 689 C C . GLU A 1 90 ? 1.975 -6.796 6.401 1.00 97.06 90 GLU A C 1
ATOM 691 O O . GLU A 1 90 ? 2.742 -5.933 6.829 1.00 97.06 90 GLU A O 1
ATOM 696 N N . ALA A 1 91 ? 1.607 -6.803 5.114 1.00 98.06 91 ALA A N 1
ATOM 697 C CA . ALA A 1 91 ? 2.079 -5.801 4.159 1.00 98.06 91 ALA A CA 1
ATOM 698 C C . ALA A 1 91 ? 1.593 -4.387 4.527 1.00 98.06 91 ALA A C 1
ATOM 700 O O . ALA A 1 91 ? 2.340 -3.413 4.416 1.00 98.06 91 ALA A O 1
ATOM 701 N N . ALA A 1 92 ? 0.351 -4.252 4.993 1.00 97.31 92 ALA A N 1
ATOM 702 C CA . ALA A 1 92 ? -0.178 -2.972 5.447 1.00 97.31 92 ALA A CA 1
ATOM 703 C C . ALA A 1 92 ? 0.459 -2.506 6.773 1.00 97.31 92 ALA A C 1
ATOM 705 O O . ALA A 1 92 ? 0.591 -1.298 6.989 1.00 97.31 92 ALA A O 1
ATOM 706 N N . GLU A 1 93 ? 0.886 -3.426 7.643 1.00 97.44 93 GLU A N 1
ATOM 707 C CA . GLU A 1 93 ? 1.718 -3.156 8.826 1.00 97.44 93 GLU A CA 1
ATOM 708 C C . GLU A 1 93 ? 3.078 -2.594 8.443 1.00 97.44 93 GLU A C 1
ATOM 710 O O . GLU A 1 93 ? 3.393 -1.467 8.833 1.00 97.44 93 GLU A O 1
ATOM 715 N N . ALA A 1 94 ? 3.804 -3.282 7.564 1.00 98.12 94 ALA A N 1
ATOM 716 C CA . ALA A 1 94 ? 5.078 -2.797 7.044 1.00 98.12 94 ALA A CA 1
ATOM 717 C C . ALA A 1 94 ? 4.947 -1.402 6.401 1.00 98.12 94 ALA A C 1
ATOM 719 O O . ALA A 1 94 ? 5.772 -0.520 6.641 1.00 98.12 94 ALA A O 1
ATOM 720 N N . ALA A 1 95 ? 3.871 -1.149 5.646 1.00 97.69 95 ALA A N 1
ATOM 721 C CA . ALA A 1 95 ? 3.599 0.175 5.089 1.00 97.69 95 ALA A CA 1
ATOM 722 C C . ALA A 1 95 ? 3.381 1.258 6.159 1.00 97.69 95 ALA A C 1
ATOM 724 O O . ALA A 1 95 ? 3.808 2.402 5.981 1.00 97.69 95 ALA A O 1
ATOM 725 N N . ALA A 1 96 ? 2.670 0.934 7.242 1.00 97.12 96 ALA A N 1
ATOM 726 C CA . ALA A 1 96 ? 2.431 1.878 8.329 1.00 97.12 96 ALA A CA 1
ATOM 727 C C . ALA A 1 96 ? 3.727 2.195 9.080 1.00 97.12 96 ALA A C 1
ATOM 729 O O . ALA A 1 96 ? 3.951 3.352 9.428 1.00 97.12 96 ALA A O 1
ATOM 730 N N . ASP A 1 97 ? 4.595 1.204 9.268 1.00 97.19 97 ASP A N 1
ATOM 731 C CA . ASP A 1 97 ? 5.863 1.368 9.974 1.00 97.19 97 ASP A CA 1
ATOM 732 C C . ASP A 1 97 ? 6.883 2.170 9.153 1.00 97.19 97 ASP A C 1
ATOM 734 O O . ASP A 1 97 ? 7.513 3.085 9.689 1.00 97.19 97 ASP A O 1
ATOM 738 N N . GLU A 1 98 ? 6.972 1.931 7.838 1.00 96.25 98 GLU A N 1
ATOM 739 C CA . GLU A 1 98 ? 7.754 2.765 6.907 1.00 96.25 98 GLU A CA 1
ATOM 740 C C . GLU A 1 98 ? 7.291 4.231 6.951 1.00 96.25 98 GLU A C 1
ATOM 742 O O . GLU A 1 98 ? 8.096 5.162 7.075 1.00 96.25 98 GLU A O 1
ATOM 747 N N . ALA A 1 99 ? 5.973 4.457 6.907 1.00 95.81 99 ALA A N 1
ATOM 748 C CA . ALA A 1 99 ? 5.400 5.797 6.972 1.00 95.81 99 ALA A CA 1
ATOM 749 C C . ALA A 1 99 ? 5.642 6.474 8.329 1.00 95.81 99 ALA A C 1
ATOM 751 O O . ALA A 1 99 ? 6.003 7.652 8.367 1.00 95.81 99 ALA A O 1
ATOM 752 N N . ALA A 1 100 ? 5.476 5.743 9.434 1.00 95.38 100 ALA A N 1
ATOM 753 C CA . ALA A 1 100 ? 5.706 6.247 10.783 1.00 95.38 100 ALA A CA 1
ATOM 754 C C . ALA A 1 100 ? 7.181 6.622 10.994 1.00 95.38 100 ALA A C 1
ATOM 756 O O . ALA A 1 100 ? 7.475 7.725 11.466 1.00 95.38 100 ALA A O 1
ATOM 757 N N . GLY A 1 101 ? 8.109 5.754 10.573 1.00 95.25 101 GLY A N 1
ATOM 758 C CA . GLY A 1 101 ? 9.551 5.997 10.640 1.00 95.25 101 GLY A CA 1
ATOM 759 C C . GLY A 1 101 ? 9.978 7.244 9.861 1.00 95.25 101 GLY A C 1
ATOM 760 O O . GLY A 1 101 ? 10.787 8.037 10.347 1.00 95.25 101 GLY A O 1
ATOM 761 N N . ALA A 1 102 ? 9.365 7.477 8.699 1.00 93.38 102 ALA A N 1
ATOM 762 C CA . ALA A 1 102 ? 9.595 8.662 7.871 1.00 93.38 102 ALA A CA 1
ATOM 763 C C . ALA A 1 102 ? 8.738 9.886 8.248 1.00 93.38 102 ALA A C 1
ATOM 765 O O . ALA A 1 102 ? 8.891 10.951 7.649 1.00 93.38 102 ALA A O 1
ATOM 766 N N . ARG A 1 103 ? 7.855 9.763 9.250 1.00 93.62 103 ARG A N 1
ATOM 767 C CA . ARG A 1 103 ? 6.905 10.799 9.703 1.00 93.62 103 ARG A CA 1
ATOM 768 C C . ARG A 1 103 ? 5.897 11.248 8.636 1.00 93.62 103 ARG A C 1
ATOM 770 O O . ARG A 1 103 ? 5.393 12.370 8.684 1.00 93.62 103 ARG A O 1
ATOM 777 N N . TYR A 1 104 ? 5.547 10.370 7.701 1.00 92.06 104 TYR A N 1
ATOM 778 C CA . TYR A 1 104 ? 4.474 10.593 6.734 1.00 92.06 104 TYR A CA 1
ATOM 779 C C . TYR A 1 104 ? 3.115 10.212 7.328 1.00 92.06 104 TYR A C 1
ATOM 781 O O . TYR A 1 104 ? 2.528 9.191 6.979 1.00 92.06 104 TYR A O 1
ATOM 789 N N . VAL A 1 105 ? 2.595 11.064 8.215 1.00 92.69 105 VAL A N 1
ATOM 790 C CA . VAL A 1 105 ? 1.377 10.794 9.009 1.00 92.69 105 VAL A CA 1
ATOM 791 C C . VAL A 1 105 ? 0.160 10.451 8.137 1.00 92.69 105 VAL A C 1
ATOM 793 O O . VAL A 1 105 ? -0.607 9.554 8.471 1.00 92.69 105 VAL A O 1
ATOM 796 N N . TRP A 1 106 ? 0.006 11.096 6.976 1.00 90.62 106 TRP A N 1
ATOM 797 C CA . TRP A 1 106 ? -1.078 10.773 6.039 1.00 90.62 106 TRP A CA 1
ATOM 798 C C . TRP A 1 106 ? -0.954 9.358 5.452 1.00 90.62 106 TRP A C 1
ATOM 800 O O . TRP A 1 106 ? -1.943 8.647 5.308 1.00 90.62 106 TRP A O 1
ATOM 810 N N . PHE A 1 107 ? 0.263 8.913 5.136 1.00 92.19 107 PHE A N 1
ATOM 811 C CA . PHE A 1 107 ? 0.494 7.563 4.619 1.00 92.19 107 PHE A CA 1
ATOM 812 C C . PHE A 1 107 ? 0.345 6.515 5.718 1.00 92.19 107 PHE A C 1
ATOM 814 O O . PHE A 1 107 ? -0.205 5.446 5.468 1.00 92.19 107 PHE A O 1
ATOM 821 N N . GLU A 1 108 ? 0.755 6.844 6.942 1.00 95.56 108 GLU A N 1
ATOM 822 C CA . GLU A 1 108 ? 0.510 6.008 8.115 1.00 95.56 108 GLU A CA 1
ATOM 823 C C . GLU A 1 108 ? -0.999 5.792 8.315 1.00 95.56 108 GLU A C 1
ATOM 825 O O . GLU A 1 108 ? -1.440 4.652 8.442 1.00 95.56 108 GLU A O 1
ATOM 830 N N . LEU A 1 109 ? -1.801 6.862 8.230 1.00 94.00 109 LEU A N 1
ATOM 831 C CA . LEU A 1 109 ? -3.265 6.810 8.330 1.00 94.00 109 LEU A CA 1
ATOM 832 C C . LEU A 1 109 ? -3.851 5.842 7.300 1.00 94.00 109 LEU A C 1
ATOM 834 O O . LEU A 1 109 ? -4.624 4.944 7.636 1.00 94.00 109 LEU A O 1
ATOM 838 N N . LEU A 1 110 ? -3.465 6.020 6.036 1.00 93.44 110 LEU A N 1
ATOM 839 C CA . LEU A 1 110 ? -3.944 5.183 4.948 1.00 93.44 110 LEU A CA 1
ATOM 840 C C . LEU A 1 110 ? -3.560 3.713 5.161 1.00 93.44 110 LEU A C 1
ATOM 842 O O . LEU A 1 110 ? -4.326 2.823 4.787 1.00 93.44 110 LEU A O 1
ATOM 846 N N . SER A 1 111 ? -2.370 3.435 5.696 1.00 96.06 111 SER A N 1
ATOM 847 C CA . SER A 1 111 ? -1.862 2.068 5.878 1.00 96.06 111 SER A CA 1
ATOM 848 C C . SER A 1 111 ? -2.543 1.360 7.038 1.00 96.06 111 SER A C 1
ATOM 850 O O . SER A 1 111 ? -2.963 0.218 6.880 1.00 96.06 111 SER A O 1
ATOM 852 N N . VAL A 1 112 ? -2.787 2.058 8.148 1.00 95.06 112 VAL A N 1
ATOM 853 C CA . VAL A 1 112 ? -3.579 1.520 9.265 1.00 95.06 112 VAL A CA 1
ATOM 854 C C . VAL A 1 112 ? -5.038 1.291 8.852 1.00 95.06 112 VAL A C 1
ATOM 856 O O . VAL A 1 112 ? -5.648 0.295 9.236 1.00 95.06 112 VAL A O 1
ATOM 859 N N . ARG A 1 113 ? -5.607 2.161 8.009 1.00 93.75 113 ARG A N 1
ATOM 860 C CA . ARG A 1 113 ? -6.937 1.934 7.425 1.00 93.75 113 ARG A CA 1
ATOM 861 C C . ARG A 1 113 ? -6.974 0.671 6.559 1.00 93.75 113 ARG A C 1
ATOM 863 O O . ARG A 1 113 ? -7.934 -0.092 6.622 1.00 93.75 113 ARG A O 1
ATOM 870 N N . ASP A 1 114 ? -5.944 0.456 5.745 1.00 94.31 114 ASP A N 1
ATOM 871 C CA . ASP A 1 114 ? -5.846 -0.745 4.918 1.00 94.31 114 ASP A CA 1
ATOM 872 C C . ASP A 1 114 ? -5.676 -2.009 5.799 1.00 94.31 114 ASP A C 1
ATOM 874 O O . ASP A 1 114 ? -6.343 -3.005 5.526 1.00 94.31 114 ASP A O 1
ATOM 878 N N . GLN A 1 115 ? -4.924 -1.947 6.913 1.00 94.06 115 GLN A N 1
ATOM 879 C CA . GLN A 1 115 ? -4.866 -3.030 7.918 1.00 94.06 115 GLN A CA 1
ATOM 880 C C . GLN A 1 115 ? -6.247 -3.352 8.491 1.00 94.06 115 GLN A C 1
ATOM 882 O O . GLN A 1 115 ? -6.660 -4.505 8.461 1.00 94.06 115 GLN A O 1
ATOM 887 N N . LEU A 1 116 ? -7.007 -2.347 8.948 1.00 93.00 116 LEU A N 1
ATOM 888 C CA . LEU A 1 116 ? -8.360 -2.552 9.493 1.00 93.00 116 LEU A CA 1
ATOM 889 C C . LEU A 1 116 ? -9.285 -3.294 8.526 1.00 93.00 116 LEU A C 1
ATOM 891 O O . LEU A 1 116 ? -10.143 -4.064 8.947 1.00 93.00 116 LEU A O 1
ATOM 895 N N . ARG A 1 117 ? -9.109 -3.083 7.220 1.00 91.12 117 ARG A N 1
ATOM 896 C CA . ARG A 1 117 ? -9.912 -3.746 6.191 1.00 91.12 117 ARG A CA 1
ATOM 897 C C . ARG A 1 117 ? -9.618 -5.246 6.072 1.00 91.12 117 ARG A C 1
ATOM 899 O O . ARG A 1 117 ? -10.470 -5.985 5.570 1.00 91.12 117 ARG A O 1
ATOM 906 N N . TRP A 1 118 ? -8.419 -5.681 6.448 1.00 92.25 118 TRP A N 1
ATOM 907 C CA . TRP A 1 118 ? -7.930 -7.044 6.213 1.00 92.25 118 TRP A CA 1
ATOM 908 C C . TRP A 1 118 ? -7.554 -7.806 7.484 1.00 92.25 118 TRP A C 1
ATOM 910 O O . TRP A 1 118 ? -7.291 -9.002 7.377 1.00 92.25 118 TRP A O 1
ATOM 920 N N . CYS A 1 119 ? -7.559 -7.140 8.639 1.00 90.56 119 CYS A N 1
ATOM 921 C CA . CYS A 1 119 ? -7.252 -7.730 9.934 1.00 90.56 119 CYS A CA 1
ATOM 922 C C . CYS A 1 119 ? -8.197 -8.878 10.301 1.00 90.56 119 CYS A C 1
ATOM 924 O O . CYS A 1 119 ? -9.307 -9.011 9.764 1.00 90.56 119 CYS A O 1
ATOM 926 N N . GLU A 1 120 ? -7.735 -9.726 11.214 1.00 86.31 120 GLU A N 1
ATOM 927 C CA . GLU A 1 120 ? -8.541 -10.821 11.727 1.00 86.31 120 GLU A CA 1
ATOM 928 C C . GLU A 1 120 ? -9.547 -10.335 12.778 1.00 86.31 120 GLU A C 1
ATOM 930 O O . GLU A 1 120 ? -9.425 -9.270 13.393 1.00 86.31 120 GLU A O 1
ATOM 935 N N . VAL A 1 121 ? -10.582 -11.147 13.000 1.00 81.25 121 VAL A N 1
ATOM 936 C CA . VAL A 1 121 ? -11.605 -10.852 14.006 1.00 81.25 121 VAL A CA 1
ATOM 937 C C . VAL A 1 121 ? -10.949 -10.795 15.387 1.00 81.25 121 VAL A C 1
ATOM 939 O O . VAL A 1 121 ? -10.431 -11.794 15.875 1.00 81.25 121 VAL A O 1
ATOM 942 N N . GLY A 1 122 ? -11.025 -9.630 16.033 1.00 82.25 122 GLY A N 1
ATOM 943 C CA . GLY A 1 122 ? -10.479 -9.390 17.375 1.00 82.25 122 GLY A CA 1
ATOM 944 C C . GLY A 1 122 ? -9.315 -8.397 17.422 1.00 82.25 122 GLY A C 1
ATOM 945 O O . GLY A 1 122 ? -9.069 -7.818 18.478 1.00 82.25 122 GLY A O 1
ATOM 946 N N . GLU A 1 123 ? -8.660 -8.119 16.292 1.00 87.50 123 GLU A N 1
ATOM 947 C CA . GLU A 1 123 ? -7.549 -7.152 16.211 1.00 87.50 123 GLU A CA 1
ATOM 948 C C . GLU A 1 123 ? -8.033 -5.702 16.031 1.00 87.50 123 GLU A C 1
ATOM 950 O O . GLU A 1 123 ? -7.319 -4.738 16.323 1.00 87.50 123 GLU A O 1
ATOM 955 N N . GLU A 1 124 ? -9.287 -5.539 15.603 1.00 90.06 124 GLU A N 1
ATOM 956 C CA . GLU A 1 124 ? -9.881 -4.257 15.222 1.00 90.06 124 GLU A CA 1
ATOM 957 C C . GLU A 1 124 ? -9.779 -3.180 16.308 1.00 90.06 124 GLU A C 1
ATOM 959 O O . GLU A 1 124 ? -9.584 -2.011 15.994 1.00 90.06 124 GLU A O 1
ATOM 964 N N . VAL A 1 125 ? -9.909 -3.543 17.589 1.00 89.75 125 VAL A N 1
ATOM 965 C CA . VAL A 1 125 ? -9.892 -2.570 18.697 1.00 89.75 125 VAL A CA 1
ATOM 966 C C . VAL A 1 125 ? -8.531 -1.880 18.795 1.00 89.75 125 VAL A C 1
ATOM 968 O O . VAL A 1 125 ? -8.461 -0.653 18.909 1.00 89.75 125 VAL A O 1
ATOM 971 N N . GLY A 1 126 ? -7.445 -2.654 18.707 1.00 90.62 126 GLY A N 1
ATOM 972 C CA . GLY A 1 126 ? -6.086 -2.116 18.734 1.00 90.62 126 GLY A CA 1
ATOM 973 C C . GLY A 1 126 ? -5.812 -1.236 17.517 1.00 90.62 126 GLY A C 1
ATOM 974 O O . GLY A 1 126 ? -5.288 -0.129 17.647 1.00 90.62 126 GLY A O 1
ATOM 975 N N . LEU A 1 127 ? -6.252 -1.683 16.341 1.00 92.69 127 LEU A N 1
ATOM 976 C CA . LEU A 1 127 ? -6.075 -0.950 15.092 1.00 92.69 127 LEU A CA 1
ATOM 977 C C . LEU A 1 127 ? -6.917 0.335 15.021 1.00 92.69 127 LEU A C 1
ATOM 979 O O . LEU A 1 127 ? -6.410 1.359 14.565 1.00 92.69 127 LEU A O 1
ATOM 983 N N . ARG A 1 128 ? -8.156 0.340 15.534 1.00 92.88 128 ARG A N 1
ATOM 984 C CA . ARG A 1 128 ? -8.983 1.556 15.673 1.00 92.88 128 ARG A CA 1
ATOM 985 C C . ARG A 1 128 ? -8.326 2.561 16.614 1.00 92.88 128 ARG A C 1
ATOM 987 O O . ARG A 1 128 ? -8.270 3.749 16.300 1.00 92.88 128 ARG A O 1
ATOM 994 N N . SER A 1 129 ? -7.773 2.093 17.735 1.00 92.81 129 SER A N 1
ATOM 995 C CA . SER A 1 129 ? -7.029 2.947 18.667 1.00 92.81 129 SER A CA 1
ATOM 996 C C . SER A 1 129 ? -5.782 3.554 18.013 1.00 92.81 129 SER A C 1
ATOM 998 O O . SER A 1 129 ? -5.578 4.767 18.105 1.00 92.81 129 SER A O 1
ATOM 1000 N N . ARG A 1 130 ? -4.996 2.747 17.282 1.00 93.94 130 ARG A N 1
ATOM 1001 C CA . ARG A 1 130 ? -3.851 3.226 16.489 1.00 93.94 130 ARG A CA 1
ATOM 1002 C C . ARG A 1 130 ? -4.299 4.266 15.464 1.00 93.94 130 ARG A C 1
ATOM 1004 O O . ARG A 1 130 ? -3.701 5.334 15.391 1.00 93.94 130 ARG A O 1
ATOM 1011 N N . LEU A 1 131 ? -5.367 3.992 14.714 1.00 92.44 131 LEU A N 1
ATOM 1012 C CA . LEU A 1 131 ? -5.883 4.899 13.691 1.00 92.44 131 LEU A CA 1
ATOM 1013 C C . LEU A 1 131 ? -6.311 6.244 14.288 1.00 92.44 131 LEU A C 1
ATOM 1015 O O . LEU A 1 131 ? -5.943 7.286 13.751 1.00 92.44 131 LEU A O 1
ATOM 1019 N N . ARG A 1 132 ? -7.009 6.233 15.430 1.00 91.69 132 ARG A N 1
ATOM 1020 C CA . ARG A 1 132 ? -7.392 7.449 16.160 1.00 91.69 132 ARG A CA 1
ATOM 1021 C C . ARG A 1 132 ? -6.163 8.276 16.555 1.00 91.69 132 ARG A C 1
ATOM 1023 O O . ARG A 1 132 ? -6.111 9.464 16.261 1.00 91.69 132 ARG A O 1
ATOM 1030 N N . ALA A 1 133 ? -5.125 7.639 17.099 1.00 93.00 133 ALA A N 1
ATOM 1031 C CA . ALA A 1 133 ? -3.876 8.324 17.442 1.00 93.00 133 ALA A CA 1
ATOM 1032 C C . ALA A 1 133 ? -3.141 8.917 16.219 1.00 93.00 133 ALA A C 1
ATOM 1034 O O . ALA A 1 133 ? -2.430 9.917 16.340 1.00 93.00 133 ALA A O 1
ATOM 1035 N N . VAL A 1 134 ? -3.276 8.312 15.034 1.00 93.00 134 VAL A N 1
ATOM 1036 C CA . VAL A 1 134 ? -2.742 8.879 13.784 1.00 93.00 134 VAL A CA 1
ATOM 1037 C C . VAL A 1 134 ? -3.566 10.090 13.338 1.00 93.00 134 VAL A C 1
ATOM 1039 O O . VAL A 1 134 ? -2.983 11.117 12.994 1.00 93.00 134 VAL A O 1
ATOM 1042 N N . VAL A 1 135 ? -4.900 9.993 13.383 1.00 90.81 135 VAL A N 1
ATOM 1043 C CA . VAL A 1 135 ? -5.820 11.102 13.073 1.00 90.81 135 VAL A CA 1
ATOM 1044 C C . VAL A 1 135 ? -5.525 12.318 13.952 1.00 90.81 135 VAL A C 1
ATOM 1046 O O . VAL A 1 135 ? -5.358 13.420 13.429 1.00 90.81 135 VAL A O 1
ATOM 1049 N N . ASP A 1 136 ? -5.370 12.110 15.260 1.00 90.62 136 ASP A N 1
ATOM 1050 C CA . ASP A 1 136 ? -5.083 13.183 16.218 1.00 90.62 136 ASP A CA 1
ATOM 1051 C C . ASP A 1 136 ? -3.757 13.897 15.903 1.00 90.62 136 ASP A C 1
ATOM 1053 O O . ASP A 1 136 ? -3.659 15.119 16.012 1.00 90.62 136 ASP A O 1
ATOM 1057 N N . ARG A 1 137 ? -2.731 13.152 15.462 1.00 92.69 137 ARG A N 1
ATOM 1058 C CA . ARG A 1 137 ? -1.439 13.727 15.042 1.00 92.69 137 ARG A CA 1
ATOM 1059 C C . ARG A 1 137 ? -1.512 14.475 13.718 1.00 92.69 137 ARG A C 1
ATOM 1061 O O . ARG A 1 137 ? -0.724 15.394 13.508 1.00 92.69 137 ARG A O 1
ATOM 1068 N N . LEU A 1 138 ? -2.384 14.047 12.810 1.00 87.31 138 LEU A N 1
ATOM 1069 C CA . LEU A 1 138 ? -2.504 14.640 11.485 1.00 87.31 138 LEU A CA 1
ATOM 1070 C C . LEU A 1 138 ? -3.117 16.046 11.543 1.00 87.31 138 LEU A C 1
ATOM 1072 O O . LEU A 1 138 ? -2.768 16.883 10.715 1.00 87.31 138 LEU A O 1
ATOM 1076 N N . ALA A 1 139 ? -3.998 16.294 12.520 1.00 81.81 139 ALA A N 1
ATOM 1077 C CA . ALA A 1 139 ? -4.697 1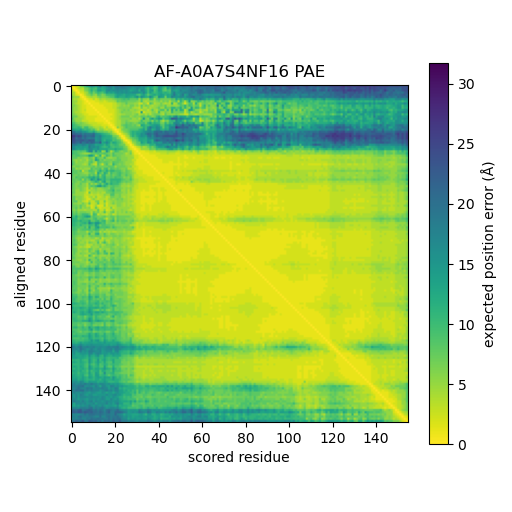7.568 12.717 1.00 81.81 139 ALA A CA 1
ATOM 1078 C C . ALA A 1 139 ? -5.438 18.077 11.458 1.00 81.81 139 ALA A C 1
ATOM 1080 O O . ALA A 1 139 ? -5.567 19.283 11.251 1.00 81.81 139 ALA A O 1
ATOM 1081 N N . ALA A 1 140 ? -5.913 17.151 10.619 1.00 79.75 140 ALA A N 1
ATOM 1082 C CA . ALA A 1 140 ? -6.707 17.447 9.429 1.00 79.75 140 ALA A CA 1
ATOM 1083 C C . ALA A 1 140 ? -8.146 17.836 9.793 1.00 79.75 140 ALA A C 1
ATOM 1085 O O . ALA A 1 140 ? -8.670 17.442 10.841 1.00 79.75 140 ALA A O 1
ATOM 1086 N N . ALA A 1 141 ? -8.798 18.588 8.910 1.00 79.50 141 ALA A N 1
ATOM 1087 C CA . ALA A 1 141 ? -10.194 18.952 9.089 1.00 79.50 141 ALA A CA 1
ATOM 1088 C C . ALA A 1 141 ? -11.105 17.709 8.956 1.00 79.50 141 ALA A C 1
ATOM 1090 O O . ALA A 1 141 ? -10.796 16.796 8.179 1.00 79.50 141 ALA A O 1
ATOM 1091 N N . PRO A 1 142 ? -12.244 17.642 9.673 1.00 80.94 142 PRO A N 1
ATOM 1092 C CA . PRO A 1 142 ? -13.162 16.503 9.593 1.00 80.94 142 PRO A CA 1
ATOM 1093 C C . PRO A 1 142 ? -13.607 16.164 8.162 1.00 80.94 142 PRO A C 1
ATOM 1095 O O . PRO A 1 142 ? -13.777 14.993 7.828 1.00 80.94 142 PRO A O 1
ATOM 1098 N N . GLU A 1 143 ? -13.751 17.168 7.297 1.00 81.50 143 GLU A N 1
ATOM 1099 C CA . GLU A 1 143 ? -14.149 17.001 5.898 1.00 81.50 143 GLU A CA 1
ATOM 1100 C C . GLU A 1 143 ? -13.066 16.303 5.062 1.00 81.50 143 GLU A C 1
ATOM 1102 O O . GLU A 1 143 ? -13.382 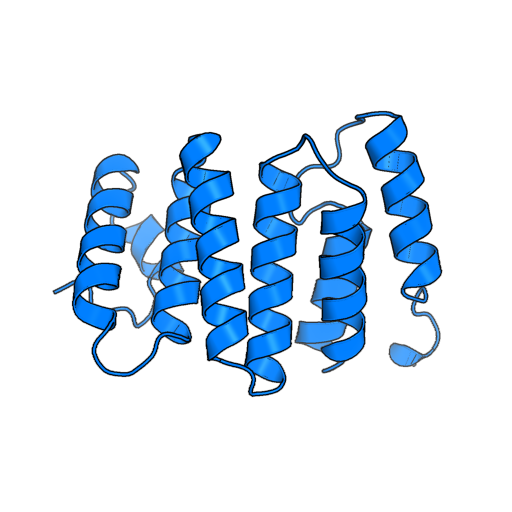15.495 4.187 1.00 81.50 143 GLU A O 1
ATOM 1107 N N . GLU A 1 144 ? -11.789 16.573 5.350 1.00 75.75 144 GLU A N 1
ATOM 1108 C CA . GLU A 1 144 ? -10.649 15.924 4.689 1.00 75.75 144 GLU A CA 1
ATOM 1109 C C . GLU A 1 144 ? -10.561 14.445 5.083 1.00 75.75 144 GLU A C 1
ATOM 1111 O O . GLU A 1 144 ? -10.227 13.586 4.264 1.00 75.75 144 GLU A O 1
ATOM 1116 N N . LEU A 1 145 ? -10.911 14.138 6.334 1.00 80.38 145 LEU A N 1
ATOM 1117 C CA . LEU A 1 145 ? -10.890 12.786 6.884 1.00 80.38 145 LEU A CA 1
ATOM 1118 C C . LEU A 1 145 ? -12.091 11.946 6.445 1.00 80.38 145 LEU A C 1
ATOM 1120 O O . LEU A 1 145 ? -11.936 10.744 6.237 1.00 80.38 145 LEU A O 1
ATOM 1124 N N . ALA A 1 146 ? -13.264 12.556 6.254 1.00 77.50 146 ALA A N 1
ATOM 1125 C CA . ALA A 1 146 ? -14.495 11.848 5.902 1.00 77.50 146 ALA A CA 1
ATOM 1126 C C . ALA A 1 146 ? -14.356 11.016 4.616 1.00 77.50 146 ALA A C 1
ATOM 1128 O O . ALA A 1 146 ? -14.818 9.880 4.558 1.00 77.50 146 ALA A O 1
ATOM 1129 N N . HIS A 1 147 ? -13.672 11.548 3.598 1.00 73.62 147 HIS A N 1
ATOM 1130 C CA . HIS A 1 147 ? -13.455 10.818 2.346 1.00 73.62 147 HIS A CA 1
ATOM 1131 C C . HIS A 1 147 ? -12.433 9.681 2.487 1.00 73.62 147 HIS A C 1
ATOM 1133 O O . HIS A 1 147 ? -12.498 8.674 1.784 1.00 73.62 147 HIS A O 1
ATOM 1139 N N . VAL A 1 148 ? -11.468 9.838 3.392 1.00 77.56 148 VAL A N 1
ATOM 1140 C CA . VAL A 1 148 ? -10.377 8.879 3.581 1.00 77.56 148 VAL A CA 1
ATOM 1141 C C . VAL A 1 148 ? -10.807 7.717 4.463 1.00 77.56 148 VAL A C 1
ATOM 1143 O O . VAL A 1 148 ? -10.411 6.580 4.208 1.00 77.56 148 VAL A O 1
ATOM 1146 N N . LEU A 1 149 ? -11.608 7.996 5.484 1.00 79.31 149 LEU A N 1
ATOM 1147 C CA . LEU A 1 149 ? -12.062 7.036 6.482 1.00 79.31 149 LEU A CA 1
ATOM 1148 C C . LEU A 1 149 ? -13.389 6.364 6.118 1.00 79.31 149 LEU A C 1
ATOM 1150 O O . LEU A 1 149 ? -13.914 5.643 6.951 1.00 79.31 149 LEU A O 1
ATOM 1154 N N . ASP A 1 150 ? -13.929 6.592 4.919 1.00 71.88 150 ASP A N 1
ATOM 1155 C CA . ASP A 1 150 ? -15.252 6.125 4.484 1.00 71.88 150 ASP A CA 1
ATOM 1156 C C . ASP A 1 150 ? -15.600 4.699 4.973 1.00 71.88 150 ASP A C 1
ATOM 1158 O O . ASP A 1 150 ? -14.945 3.715 4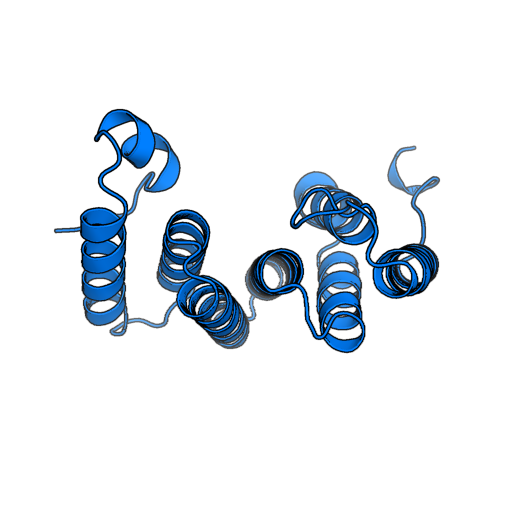.617 1.00 71.88 150 ASP A O 1
ATOM 1162 N N . GLY A 1 151 ? -16.617 4.604 5.839 1.00 66.12 151 GLY A N 1
ATOM 1163 C CA . GLY A 1 151 ? -17.097 3.355 6.446 1.00 66.12 151 GLY A CA 1
ATOM 1164 C C . GLY A 1 151 ? -16.299 2.815 7.645 1.00 66.12 151 GLY A C 1
ATOM 1165 O O . GLY A 1 151 ? -16.687 1.789 8.204 1.00 66.12 151 GLY A O 1
ATOM 1166 N N . VAL A 1 152 ? -15.217 3.473 8.068 1.00 75.19 152 VAL A N 1
ATOM 1167 C CA . VAL A 1 152 ? -14.442 3.115 9.264 1.00 75.19 152 VAL A CA 1
ATOM 1168 C C . VAL A 1 152 ? -15.012 3.834 10.479 1.00 75.19 152 VAL A C 1
ATOM 1170 O O . VAL A 1 152 ? -14.803 5.032 10.667 1.00 75.19 152 VAL A O 1
ATOM 1173 N N . ASP A 1 153 ? -15.714 3.081 11.325 1.00 73.00 153 ASP A N 1
ATOM 1174 C CA . ASP A 1 153 ? -16.116 3.574 12.638 1.00 73.00 153 ASP A CA 1
ATOM 1175 C C . ASP A 1 153 ? -14.889 3.664 13.549 1.00 73.00 153 ASP A C 1
ATOM 1177 O O . ASP A 1 153 ? -14.214 2.662 13.819 1.00 73.00 153 ASP A O 1
ATOM 1181 N N . LEU A 1 154 ? -14.592 4.890 13.974 1.00 69.50 154 LEU A N 1
ATOM 1182 C CA . LEU A 1 154 ? -13.521 5.166 14.911 1.00 69.50 154 LEU A CA 1
ATOM 1183 C C . LEU A 1 154 ? -13.964 5.008 16.360 1.00 69.50 154 LEU A C 1
ATOM 1185 O O . LEU A 1 154 ? -13.057 5.074 17.179 1.00 69.50 154 LEU A O 1
ATOM 1189 N N . ALA A 1 155 ? -15.264 4.883 16.679 1.00 60.31 155 ALA A N 1
ATOM 1190 C CA . ALA A 1 155 ? -15.824 4.877 18.039 1.00 60.31 155 ALA A CA 1
ATOM 1191 C C . ALA A 1 155 ? -15.258 3.767 18.939 1.00 60.31 155 ALA A C 1
ATOM 1193 O O . ALA A 1 155 ? -15.155 2.602 18.498 1.00 60.31 155 ALA A O 1
#

pLDDT: mean 86.47, std 12.03, range [51.19, 98.25]

Solvent-accessible surface area (backbone atoms only — not comparable to full-atom values): 8217 Å² total; per-residue (Å²): 114,82,79,79,77,59,80,52,56,69,59,35,50,53,50,47,57,52,43,62,71,65,71,53,92,66,56,28,62,70,25,66,44,53,39,51,24,47,49,36,23,78,74,68,70,37,26,69,57,18,27,54,39,21,50,54,46,54,76,67,52,87,78,54,43,56,38,39,19,40,24,26,44,45,27,13,53,23,32,41,76,71,70,39,29,68,64,15,22,52,27,11,46,55,11,20,52,36,14,53,76,70,65,36,49,70,52,21,41,55,18,43,52,50,19,63,76,33,52,60,95,83,51,53,65,62,46,36,53,52,40,50,58,37,51,67,72,57,69,68,56,72,76,69,44,51,74,74,44,66,91,62,79,70,126

Radius of gyration: 15.81 Å; Cα contacts (8 Å, |Δi|>4): 205; chains: 1; bounding box: 37×33×46 Å

Sequence (155 aa):
ALRAGRPPPADLLHITEFECGWRAFCLGAQHPALLCARLHGERLGDWEGAEQVADGVLQIEQYNPLLRCEAFRLLGRAQAAQGRRATACEAAEAAADEAAGARYVWFELLSVRDQLRWCEVGEEVGLRSRLRAVVDRLAAAPEELAHVLDGVDLA

Secondary structure (DSSP, 8-state):
-GGGGPPPHHHHHHHHHHHHHHT-S--GGGSHHHHHHHHHHHHH--HHHHHHHHHHHHHH-SS-HHHHHHHHHHHHHHHHHTT-HHHHHHHHHHHHHHHHHTT-HHHHHHHHHHHHHHPPTTTHHHHHHHHHHHHHHH---HHHHHHHSTT----

Nearest PDB structures (foldseek):
  4wng-assembly1_A  TM=8.003E-01  e=1.228E-01  Homo sapiens
  5a7d-assembly4_D  TM=7.979E-01  e=1.171E-01  Drosophila melanogaster
  4wnd-assembly1_A  TM=8.240E-01  e=1.879E-01  Homo sapiens
  3ro2-assembly1_A  TM=8.279E-01  e=2.380E-01  Mus musculus
  6hc2-assembly1_C  TM=7.341E-01  e=3.474E-01  Homo sapiens

Foldseek 3Di:
DVVPPADALVVLLVQLLVCLVVVDDQFACSRPLNVSLCCCCVVVVNLVRSLSNLVSSCVRHDPRLRNVLNSLQSNLVSCVSVVNLVVSLVSLVSSLVSCVVVVVLVSNLLSLLSNCVRPDPPCNVVSLVVNVVSCVVVPDDPVVVCVSCPPPDSD

Organism: NCBI:txid72548